Protein AF-W4FII8-F1 (afdb_monomer)

Radius of gyration: 18.87 Å; Cα contacts (8 Å, |Δi|>4): 180; chains: 1; bounding box: 38×43×51 Å

Foldseek 3Di:
DDALVVCVVVVFAAPVFSHDQWAKDKDWDADPQDDDDPVVSVQQAAPVVRGGTWIKIWIAGSVRDTDDIDDIGHNPDDRVNSCVVCLVVQCVVSDHDPVCPPDDGPFDDDVPCVVRDGHHDDDDDDDPDDDDDDDDDDD

Organism: Aphanomyces astaci (NCBI:txid112090)

pLDDT: mean 75.34, std 21.01, range [26.53, 97.44]

Secondary structure (DSSP, 8-state):
---HHHHHHTT-SBTTBTT-S-EEEEEEEE-PPPSS-HHHHHTTEETTTTEEEEEEEEEE-TTS-EEEEPPPEETTS-HHHHHHHTHHHHHHHHPPPTTTTTS------STT-TTT----PPPPPPTT-----------

Nearest PDB structures (foldseek):
  3tkr-assembly1_G  TM=2.967E-01  e=6.006E-01  Homo sapiens
  3vwu-assembly1_C  TM=3.615E-01  e=9.327E-01  Mus musculus
  3tjk-assembly1_D  TM=3.010E-01  e=1.126E+00  Homo sapiens
  3qpm-assembly1_D  TM=2.898E-01  e=1.643E+00  Larimichthys crocea
  1qq2-assembly1_B  TM=2.622E-01  e=1.749E+00  Rattus norvegicus

Sequence (139 aa):
MPTMEALREHGTTFRNYPYAKYATDVKFQPSHRPSGRFGEQKHYFSGKHKLYGLKIEASVSAQGLLVDMGPHEPGSVADLTMFRKRLDVHVTNLKKTPTEATVNDNDKGYYGLTESVRAIHPKKRPLFGAIKYTMAFND

Structure (mmCIF, N/CA/C/O backbone):
data_AF-W4FII8-F1
#
_entry.id   AF-W4FII8-F1
#
loop_
_atom_site.group_PDB
_atom_site.id
_atom_site.type_symbol
_atom_site.label_atom_id
_atom_site.label_alt_id
_atom_site.label_comp_id
_atom_site.label_asym_id
_atom_site.label_entity_id
_atom_site.label_seq_id
_atom_site.pdbx_PDB_ins_code
_atom_site.Cartn_x
_atom_site.Cartn_y
_atom_site.Cartn_z
_atom_site.occupancy
_atom_site.B_iso_or_equiv
_atom_site.auth_seq_id
_atom_site.auth_comp_id
_atom_site.auth_asym_id
_atom_site.auth_atom_id
_atom_site.pdbx_PDB_model_num
ATOM 1 N N . MET A 1 1 ? -16.138 6.805 6.938 1.00 69.75 1 MET A N 1
ATOM 2 C CA . MET A 1 1 ? -15.760 5.685 7.829 1.00 69.75 1 MET A CA 1
ATOM 3 C C . MET A 1 1 ? -16.714 5.672 9.016 1.00 69.75 1 MET A C 1
ATOM 5 O O . MET A 1 1 ? -16.893 6.744 9.584 1.00 69.75 1 MET A O 1
ATOM 9 N N . PRO A 1 2 ? -17.322 4.533 9.389 1.00 72.62 2 PRO A N 1
ATOM 10 C CA . PRO A 1 2 ? -18.016 4.400 10.673 1.00 72.62 2 PRO A CA 1
ATOM 11 C C . PRO A 1 2 ? -17.032 4.500 11.858 1.00 72.62 2 PRO A C 1
ATOM 13 O O . PRO A 1 2 ? -15.826 4.291 11.692 1.00 72.62 2 PRO A O 1
ATOM 16 N N . THR A 1 3 ? -17.541 4.830 13.047 1.00 78.44 3 THR A N 1
ATOM 17 C CA . THR A 1 3 ? -16.787 4.796 14.317 1.00 78.44 3 THR A CA 1
ATOM 18 C C . THR A 1 3 ? -16.598 3.354 14.800 1.00 78.44 3 THR A C 1
ATOM 20 O O . THR A 1 3 ? -17.301 2.448 14.344 1.00 78.44 3 THR A O 1
ATOM 23 N N . MET A 1 4 ? -15.670 3.106 15.736 1.00 79.00 4 MET A N 1
ATOM 24 C CA . MET A 1 4 ? -15.550 1.765 16.328 1.00 79.00 4 MET A CA 1
ATOM 25 C C . MET A 1 4 ? -16.770 1.402 17.173 1.00 79.00 4 MET A C 1
ATOM 27 O O . MET A 1 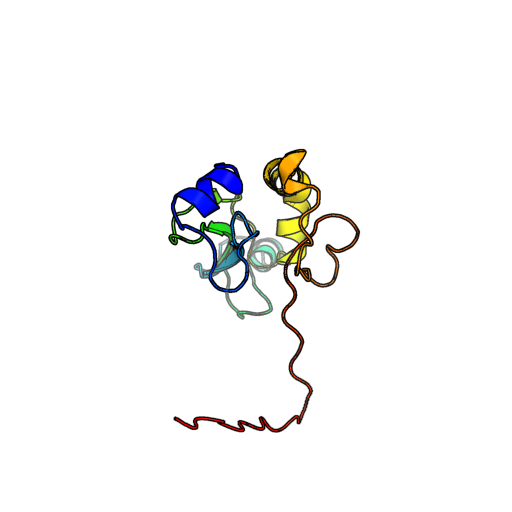4 ? -17.116 0.229 17.265 1.00 79.00 4 MET A O 1
ATOM 31 N N . GLU A 1 5 ? -17.421 2.399 17.768 1.00 80.94 5 GLU A N 1
ATOM 32 C CA . GLU A 1 5 ? -18.686 2.255 18.490 1.00 80.94 5 GLU A CA 1
ATOM 33 C C . GLU A 1 5 ? -19.774 1.662 17.584 1.00 80.94 5 GLU A C 1
ATOM 35 O O . GLU A 1 5 ? -20.216 0.543 17.836 1.00 80.94 5 GLU A O 1
ATOM 40 N N . ALA A 1 6 ? -20.066 2.300 16.444 1.00 82.56 6 ALA A N 1
ATOM 41 C CA . ALA A 1 6 ? -21.037 1.792 15.473 1.00 82.56 6 ALA A CA 1
ATOM 42 C C . ALA A 1 6 ? -20.656 0.402 14.921 1.00 82.56 6 ALA A C 1
ATOM 44 O O . ALA A 1 6 ? -21.507 -0.477 14.776 1.00 82.56 6 ALA A O 1
ATOM 45 N N . LEU A 1 7 ? -19.367 0.154 14.644 1.00 83.44 7 LEU A N 1
ATOM 46 C CA . LEU A 1 7 ? -18.906 -1.170 14.200 1.00 83.44 7 LEU A CA 1
ATOM 47 C C . LEU A 1 7 ? -19.156 -2.261 15.257 1.00 83.44 7 LEU A C 1
ATOM 49 O O . LEU A 1 7 ? -19.491 -3.387 14.883 1.00 83.44 7 LEU A O 1
ATOM 53 N N . ARG A 1 8 ? -19.022 -1.939 16.553 1.00 81.44 8 ARG A N 1
ATOM 54 C CA . ARG A 1 8 ? -19.303 -2.855 17.672 1.00 81.44 8 ARG A CA 1
ATOM 55 C C . ARG A 1 8 ? -20.798 -3.076 17.877 1.00 81.44 8 ARG A C 1
ATOM 57 O O . ARG A 1 8 ? -21.195 -4.228 18.017 1.00 81.44 8 ARG A O 1
ATOM 64 N N . GLU A 1 9 ? -21.609 -2.020 17.854 1.00 84.75 9 GLU A N 1
ATOM 65 C CA . GLU A 1 9 ? -23.073 -2.100 17.990 1.00 84.75 9 GLU A CA 1
ATOM 66 C C . GLU A 1 9 ? -23.704 -2.962 16.893 1.00 84.75 9 GLU A C 1
ATOM 68 O O . GLU A 1 9 ? -24.542 -3.817 17.171 1.00 84.75 9 GLU A O 1
ATOM 73 N N . HIS A 1 10 ? -23.238 -2.818 15.650 1.00 82.94 10 HIS A N 1
ATOM 74 C CA . HIS A 1 10 ? -23.681 -3.652 14.533 1.00 82.94 10 HIS A CA 1
ATOM 75 C C . HIS A 1 10 ? -23.025 -5.048 14.490 1.00 82.94 10 HIS A C 1
ATOM 77 O O . HIS A 1 10 ? -23.295 -5.816 13.570 1.00 82.94 10 HIS A O 1
ATOM 83 N N . GLY A 1 11 ? -22.141 -5.396 15.435 1.00 81.94 11 GLY A N 1
ATOM 84 C CA . GLY A 1 11 ? -21.436 -6.688 15.460 1.00 81.94 11 GLY A CA 1
ATOM 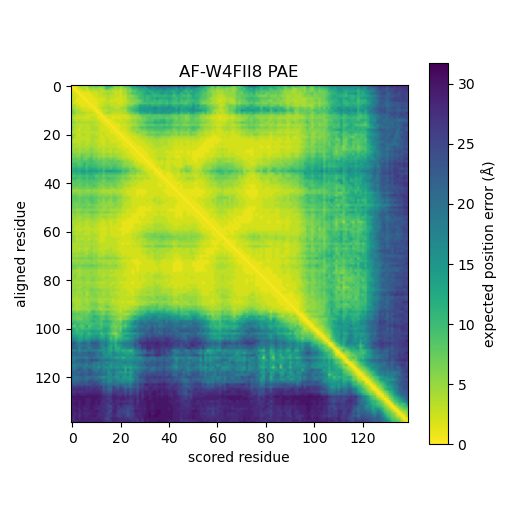85 C C . GLY A 1 11 ? -20.423 -6.886 14.321 1.00 81.94 11 GLY A C 1
ATOM 86 O O . GLY A 1 11 ? -19.905 -7.983 14.119 1.00 81.94 11 GLY A O 1
ATOM 87 N N . THR A 1 12 ? -20.105 -5.829 13.575 1.00 85.44 12 THR A N 1
ATOM 88 C CA . THR A 1 12 ? -19.303 -5.868 12.344 1.00 85.44 12 THR A CA 1
ATOM 89 C C . THR A 1 12 ? -17.821 -5.580 12.588 1.00 85.44 12 THR A C 1
ATOM 91 O O . THR A 1 12 ? -17.221 -4.689 11.990 1.00 85.44 12 THR A O 1
ATOM 94 N N . THR A 1 13 ? -17.206 -6.354 13.481 1.00 87.38 13 THR A N 1
ATOM 95 C CA . THR A 1 13 ? -15.782 -6.219 13.833 1.00 87.38 13 THR A CA 1
ATOM 96 C C . THR A 1 13 ? -14.976 -7.448 13.413 1.00 87.38 13 THR A C 1
ATOM 98 O O . THR A 1 13 ? -15.519 -8.540 13.233 1.00 87.38 13 THR A O 1
ATOM 101 N N . PHE A 1 14 ? -13.657 -7.307 13.245 1.00 83.19 14 PHE A N 1
ATOM 102 C CA . PHE A 1 14 ? -12.805 -8.466 12.977 1.00 83.19 14 PHE A CA 1
ATOM 103 C C . PHE A 1 14 ? -12.712 -9.347 14.229 1.00 83.19 14 PHE A C 1
ATOM 105 O O . PHE A 1 14 ? -12.232 -8.892 15.265 1.00 83.19 14 PHE A O 1
ATOM 112 N N . ARG A 1 15 ? -13.063 -10.636 14.112 1.00 83.06 15 ARG A N 1
ATOM 113 C CA . ARG A 1 15 ? -13.087 -11.620 15.220 1.00 83.06 15 ARG A CA 1
ATOM 114 C C . ARG A 1 15 ? -11.861 -11.586 16.147 1.00 83.06 15 ARG A C 1
ATOM 116 O O . ARG A 1 15 ? -12.006 -11.750 17.351 1.00 83.0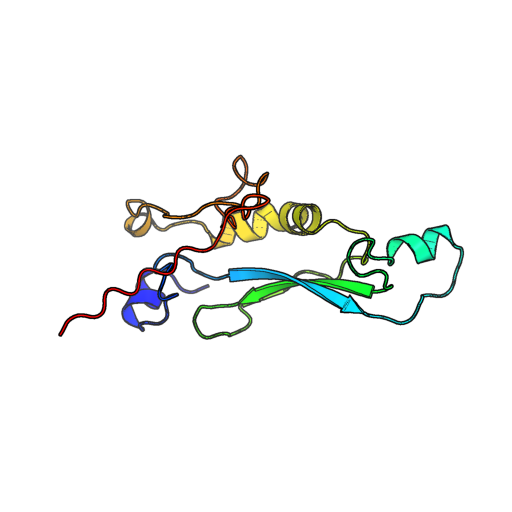6 15 ARG A O 1
ATOM 123 N N . ASN A 1 16 ? -10.667 -11.391 15.586 1.00 81.25 16 ASN A N 1
ATOM 124 C CA . ASN A 1 16 ? -9.398 -11.388 16.329 1.00 81.25 16 ASN A CA 1
ATOM 125 C C . ASN A 1 16 ? -8.851 -9.973 16.610 1.00 81.25 16 ASN A C 1
ATOM 127 O O . ASN A 1 16 ? -7.848 -9.839 17.307 1.00 81.25 16 ASN A O 1
ATOM 131 N N . TYR A 1 17 ? -9.470 -8.938 16.036 1.00 77.62 17 TYR A N 1
ATOM 132 C CA . TYR A 1 17 ? -9.034 -7.541 16.086 1.00 77.62 17 TYR A CA 1
ATOM 133 C C . TYR A 1 17 ? -10.264 -6.621 16.196 1.00 77.62 17 TYR A C 1
ATOM 135 O O . TYR A 1 17 ? -10.554 -5.864 15.268 1.00 77.62 17 TYR A O 1
ATOM 143 N N . PRO A 1 18 ? -11.012 -6.672 17.316 1.00 75.69 18 PRO A N 1
ATOM 144 C CA . PRO A 1 18 ? -12.304 -5.991 17.450 1.00 75.69 18 PRO A CA 1
ATOM 145 C C . PRO A 1 18 ? -12.226 -4.455 17.379 1.00 75.69 18 PRO A C 1
ATOM 147 O O . PRO A 1 18 ? -13.259 -3.797 17.313 1.00 75.69 18 PRO A O 1
ATO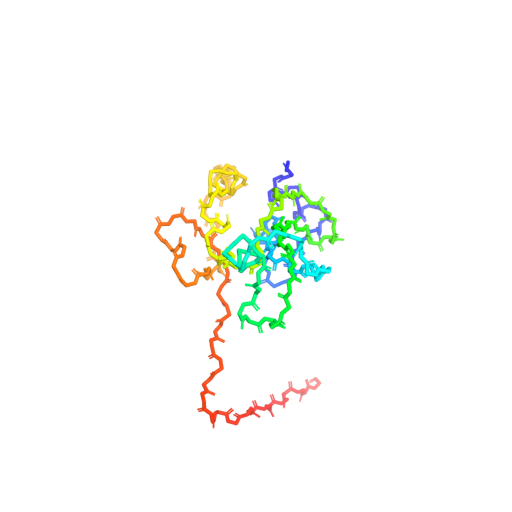M 150 N N . TYR A 1 19 ? -11.012 -3.893 17.377 1.00 76.44 19 TYR A N 1
ATOM 151 C CA . TYR A 1 19 ? -10.722 -2.458 17.304 1.00 76.44 19 TYR A CA 1
ATOM 152 C C . TYR A 1 19 ? -10.062 -2.011 15.988 1.00 76.44 19 TYR A C 1
ATOM 154 O O . TYR A 1 19 ? -9.732 -0.838 15.834 1.00 76.44 19 TYR A O 1
ATOM 162 N N . ALA A 1 20 ? -9.894 -2.916 15.017 1.00 77.56 20 ALA A N 1
ATOM 163 C CA . ALA A 1 20 ? -9.450 -2.555 13.675 1.00 77.56 20 ALA A CA 1
ATOM 164 C C . ALA A 1 20 ? -10.642 -2.071 12.827 1.00 77.56 20 ALA A C 1
ATOM 166 O O . ALA A 1 20 ? -11.600 -2.816 12.621 1.00 77.56 20 ALA A O 1
ATOM 167 N N . LYS A 1 21 ? -10.568 -0.842 12.293 1.00 79.75 21 LYS A N 1
ATOM 168 C CA . LYS A 1 21 ? -11.602 -0.276 11.399 1.00 79.75 21 LYS A CA 1
ATOM 169 C C . LYS A 1 21 ? -11.647 -0.977 10.032 1.00 79.75 21 LYS A C 1
ATOM 171 O O . LYS A 1 21 ? -12.718 -1.173 9.466 1.00 79.75 21 LYS A O 1
ATOM 176 N N . TYR A 1 22 ? -10.483 -1.336 9.495 1.00 85.38 22 TYR A N 1
ATOM 177 C CA . TYR A 1 22 ? -10.302 -2.001 8.202 1.00 85.38 22 TYR A CA 1
ATOM 178 C C . TYR A 1 22 ? -8.946 -2.722 8.168 1.00 85.38 22 TYR A C 1
ATOM 180 O O . TYR A 1 22 ? -8.064 -2.443 8.981 1.00 85.38 22 TYR A O 1
ATOM 188 N N . ALA A 1 23 ? -8.777 -3.635 7.216 1.00 86.62 23 ALA A N 1
ATOM 189 C CA . ALA A 1 23 ? -7.507 -4.270 6.888 1.00 86.62 23 ALA A CA 1
ATOM 190 C C . ALA A 1 23 ? -7.033 -3.770 5.519 1.00 86.62 23 ALA A C 1
ATOM 192 O O . ALA A 1 23 ? -7.797 -3.816 4.556 1.00 86.62 23 ALA A O 1
ATOM 193 N N . THR A 1 24 ? -5.785 -3.315 5.423 1.00 86.50 24 THR A N 1
ATOM 194 C CA . THR A 1 24 ? -5.184 -2.839 4.167 1.00 86.50 24 THR A CA 1
ATOM 195 C C . THR A 1 24 ? -4.096 -3.799 3.703 1.00 86.50 24 THR A C 1
ATOM 197 O O . THR A 1 24 ? -3.300 -4.273 4.514 1.00 86.50 24 THR A O 1
ATOM 200 N N . ASP A 1 25 ? -4.046 -4.075 2.402 1.00 90.00 25 ASP A N 1
ATOM 201 C CA . ASP A 1 25 ? -3.001 -4.883 1.767 1.00 90.00 25 ASP A CA 1
ATOM 202 C C . ASP A 1 25 ? -2.668 -4.340 0.369 1.00 90.00 25 ASP A C 1
ATOM 204 O O . ASP A 1 25 ? -3.489 -3.682 -0.274 1.00 90.00 25 ASP A O 1
ATOM 208 N N . VAL A 1 26 ? -1.469 -4.654 -0.122 1.00 89.94 26 VAL A N 1
ATOM 209 C CA . VAL A 1 26 ? -1.028 -4.323 -1.481 1.00 89.94 26 VAL A CA 1
ATOM 210 C C . VAL A 1 26 ? -1.160 -5.557 -2.369 1.00 89.94 26 VAL A C 1
ATOM 212 O O . VAL A 1 26 ? -0.464 -6.561 -2.196 1.00 89.94 26 VAL A O 1
ATOM 215 N N . LYS A 1 27 ? -2.042 -5.487 -3.369 1.00 93.25 27 LYS A N 1
ATOM 216 C CA . LYS A 1 27 ? -2.273 -6.566 -4.335 1.00 93.25 27 LYS A CA 1
ATOM 217 C C . LYS A 1 27 ? -1.517 -6.306 -5.630 1.00 93.25 27 LYS A C 1
ATOM 219 O O . LYS A 1 27 ? -1.699 -5.274 -6.266 1.00 93.25 27 LYS A O 1
ATOM 224 N N . PHE A 1 28 ? -0.694 -7.272 -6.034 1.00 95.12 28 PHE A N 1
ATOM 225 C CA . PHE A 1 28 ? -0.058 -7.297 -7.350 1.00 95.12 28 PHE A CA 1
ATOM 226 C C . PHE A 1 28 ? -1.022 -7.863 -8.399 1.00 95.12 28 PHE A C 1
ATOM 228 O O . PHE A 1 28 ? -1.605 -8.928 -8.197 1.00 95.12 28 PHE A O 1
ATOM 235 N N . GLN A 1 29 ? -1.148 -7.164 -9.522 1.00 96.31 29 GLN A N 1
ATOM 236 C CA . GLN A 1 29 ? -1.943 -7.543 -10.683 1.00 96.31 29 GLN A CA 1
ATOM 237 C C . GLN A 1 29 ? -0.991 -7.757 -11.871 1.00 96.31 29 GLN A C 1
ATOM 239 O O . GLN A 1 29 ? -0.407 -6.781 -12.354 1.00 96.31 29 GLN A O 1
ATOM 244 N N . PRO A 1 30 ? -0.787 -9.007 -12.332 1.00 96.88 30 PRO A N 1
ATOM 245 C CA . PRO A 1 30 ? 0.041 -9.287 -13.499 1.00 96.88 30 PRO A CA 1
ATOM 246 C C . PRO A 1 30 ? -0.471 -8.568 -14.749 1.00 96.88 30 PRO A C 1
ATOM 248 O O . PRO A 1 30 ? -1.677 -8.484 -14.977 1.00 96.88 30 PRO A O 1
ATOM 251 N N . SER A 1 31 ? 0.449 -8.105 -15.589 1.00 95.06 31 SER A N 1
ATOM 252 C CA . SER A 1 31 ? 0.152 -7.520 -16.895 1.00 95.06 31 SER A CA 1
ATOM 253 C C . SER A 1 31 ? 1.038 -8.132 -17.974 1.00 95.06 31 SER A C 1
ATOM 255 O O . SER A 1 31 ? 2.068 -8.754 -17.696 1.00 95.06 31 SER A O 1
ATOM 257 N N . HIS A 1 32 ? 0.690 -7.877 -19.234 1.00 94.50 32 HIS A N 1
ATOM 258 C CA . HIS A 1 32 ? 1.653 -8.014 -20.319 1.00 94.50 32 HIS A CA 1
ATOM 259 C C . HIS A 1 32 ? 2.884 -7.130 -20.065 1.00 94.50 32 HIS A C 1
ATOM 261 O O . HIS A 1 32 ? 2.815 -6.107 -19.373 1.00 94.50 32 HIS A O 1
ATOM 267 N N . ARG A 1 33 ? 4.019 -7.531 -20.643 1.00 93.81 33 ARG A N 1
ATOM 268 C CA . ARG A 1 33 ? 5.236 -6.717 -20.668 1.00 93.81 33 ARG A CA 1
ATOM 269 C C . ARG A 1 33 ? 4.940 -5.427 -21.451 1.00 93.81 33 ARG A C 1
ATOM 271 O O . ARG A 1 33 ? 4.540 -5.541 -22.610 1.00 93.81 33 ARG A O 1
ATOM 278 N N . PRO A 1 34 ? 5.117 -4.230 -20.866 1.00 91.56 34 PRO A N 1
ATOM 279 C CA . PRO A 1 34 ? 4.896 -2.984 -21.593 1.00 91.56 34 PRO A CA 1
ATOM 280 C C . PRO A 1 34 ? 5.899 -2.830 -22.746 1.00 91.56 34 PRO A C 1
ATOM 282 O O . PRO A 1 34 ? 6.988 -3.412 -22.730 1.00 91.56 34 PRO A O 1
ATOM 285 N N . SER A 1 35 ? 5.532 -2.030 -23.745 1.00 92.25 35 SER A N 1
ATOM 286 C CA . SER A 1 35 ? 6.442 -1.558 -24.792 1.00 92.25 35 SER A CA 1
ATOM 287 C C . SER A 1 35 ? 7.414 -0.492 -24.250 1.00 92.25 35 SER A C 1
ATOM 289 O O . SER A 1 35 ? 7.332 -0.092 -23.090 1.00 92.25 35 SER A O 1
ATOM 291 N N . GLY A 1 36 ? 8.376 -0.061 -25.073 1.00 93.19 36 GLY A N 1
ATOM 292 C CA . GLY A 1 36 ? 9.377 0.955 -24.711 1.00 93.19 36 GLY A CA 1
ATOM 293 C C . GLY A 1 36 ? 10.784 0.386 -24.515 1.00 93.19 36 GLY A C 1
ATOM 294 O O . GLY A 1 36 ? 11.096 -0.715 -24.971 1.00 93.19 36 GLY A O 1
ATOM 295 N N . ARG A 1 37 ? 11.654 1.133 -23.838 1.00 95.25 37 ARG A N 1
ATOM 296 C CA . ARG A 1 37 ? 13.041 0.761 -23.518 1.00 95.25 37 ARG A CA 1
ATOM 297 C C . ARG A 1 37 ? 13.104 -0.139 -22.285 1.00 95.25 37 ARG A C 1
ATOM 299 O O . ARG A 1 37 ? 12.255 -0.077 -21.402 1.00 95.25 37 ARG A O 1
ATOM 306 N N . PHE A 1 38 ? 14.169 -0.936 -22.162 1.00 91.69 38 PHE A N 1
ATOM 307 C CA . PHE A 1 38 ? 14.346 -1.861 -21.030 1.00 91.69 38 PHE A CA 1
ATOM 308 C C . PHE A 1 38 ? 14.208 -1.188 -19.649 1.00 91.69 38 PHE A C 1
ATOM 310 O O . PHE A 1 38 ? 13.614 -1.776 -18.749 1.00 91.69 38 PHE A O 1
ATOM 317 N N . GLY A 1 39 ? 14.704 0.046 -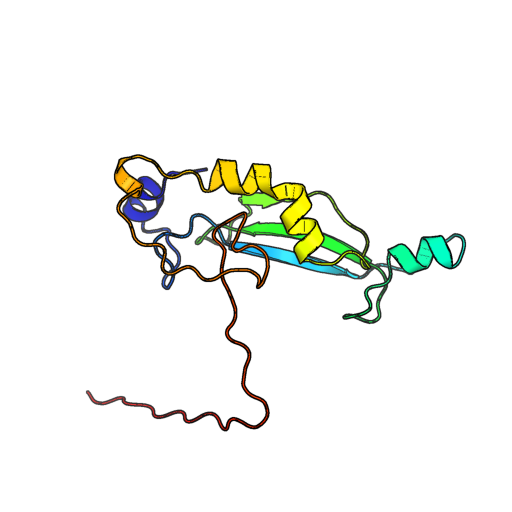19.483 1.00 91.75 39 GLY A N 1
ATOM 318 C CA . GLY A 1 39 ? 14.573 0.801 -18.229 1.00 91.75 39 GLY A CA 1
ATOM 319 C C . GLY A 1 39 ? 13.123 1.131 -17.857 1.00 91.75 39 GLY A C 1
ATOM 320 O O . GLY A 1 39 ? 12.726 0.916 -16.715 1.00 91.75 39 GLY A O 1
ATOM 321 N N . GLU A 1 40 ? 12.324 1.571 -18.831 1.00 93.06 40 GLU A N 1
ATOM 322 C CA . GLU A 1 40 ? 10.896 1.886 -18.665 1.00 93.06 40 GLU A CA 1
ATOM 323 C C . GLU A 1 40 ? 10.110 0.620 -18.306 1.00 93.06 40 GLU A C 1
ATOM 325 O O . GLU A 1 40 ? 9.338 0.596 -17.351 1.00 93.06 40 GLU A O 1
ATOM 330 N N . GLN A 1 41 ? 10.383 -0.482 -19.010 1.00 94.19 41 GLN A N 1
ATOM 331 C CA . GLN A 1 41 ? 9.734 -1.767 -18.756 1.00 94.19 41 GLN A CA 1
ATOM 332 C C . GLN A 1 41 ? 10.087 -2.337 -17.377 1.00 94.19 41 GLN A C 1
ATOM 334 O O . GLN A 1 41 ? 9.212 -2.837 -16.668 1.00 94.19 41 GLN A O 1
ATOM 339 N N . LYS A 1 42 ? 11.362 -2.247 -16.970 1.00 94.94 42 LYS A N 1
ATOM 340 C CA . LYS A 1 42 ? 11.861 -2.733 -15.673 1.00 94.94 42 LYS A CA 1
ATOM 341 C C . LYS A 1 42 ? 11.122 -2.097 -14.491 1.00 94.94 42 LYS A C 1
ATOM 343 O O . LYS A 1 42 ? 10.984 -2.751 -13.461 1.00 94.94 42 LYS A O 1
ATOM 348 N N . HIS A 1 43 ? 10.597 -0.881 -14.646 1.00 95.50 43 HIS A N 1
ATOM 349 C CA . HIS A 1 43 ? 9.784 -0.215 -13.626 1.00 95.50 43 HIS A CA 1
ATOM 350 C C . HIS A 1 43 ? 8.509 -1.002 -13.262 1.00 95.50 43 HIS A C 1
ATOM 352 O O . HIS A 1 43 ? 8.077 -1.013 -12.113 1.00 95.50 43 HIS A O 1
ATOM 358 N N . TYR A 1 44 ? 7.940 -1.742 -14.212 1.00 96.44 44 TYR A N 1
ATOM 359 C CA . TYR A 1 44 ? 6.753 -2.571 -13.990 1.00 96.44 44 TYR A CA 1
ATOM 360 C C . TYR A 1 44 ? 7.089 -4.006 -13.561 1.00 96.44 44 TYR A C 1
ATOM 362 O O . TYR A 1 44 ? 6.187 -4.783 -13.256 1.00 96.44 44 TYR A O 1
ATOM 370 N N . PHE A 1 45 ? 8.370 -4.389 -13.521 1.00 96.19 45 PHE A N 1
ATOM 371 C CA . PHE A 1 45 ? 8.781 -5.751 -13.187 1.00 96.19 45 PHE A CA 1
ATOM 372 C C . PHE A 1 45 ? 8.837 -5.982 -11.673 1.00 96.19 45 PHE A C 1
ATOM 374 O O . PHE A 1 45 ? 9.639 -5.377 -10.957 1.00 96.19 45 PHE A O 1
ATOM 381 N N . SER A 1 46 ? 8.041 -6.930 -11.178 1.00 95.81 46 SER A N 1
ATOM 382 C CA . SER A 1 46 ? 8.064 -7.311 -9.770 1.00 95.81 46 SER A CA 1
ATOM 383 C C . SER A 1 46 ? 9.093 -8.405 -9.492 1.00 95.81 46 SER A C 1
ATOM 385 O O . SER A 1 46 ? 8.890 -9.579 -9.809 1.00 95.81 46 SER A O 1
ATOM 387 N N . GLY A 1 47 ? 10.183 -8.050 -8.806 1.00 93.00 47 GLY A N 1
ATOM 388 C CA . GLY A 1 47 ? 11.254 -8.990 -8.447 1.00 93.00 47 GLY A CA 1
ATOM 389 C C . GLY A 1 47 ? 10.810 -10.181 -7.579 1.00 93.00 47 GLY A C 1
ATOM 390 O O . GLY A 1 47 ? 11.457 -11.230 -7.633 1.00 93.00 47 GLY A O 1
ATOM 391 N N . LYS A 1 48 ? 9.704 -10.033 -6.830 1.00 90.44 48 LYS A N 1
ATOM 392 C CA . LYS A 1 48 ? 9.056 -11.073 -6.005 1.00 90.44 48 LYS A CA 1
ATOM 393 C C . LYS A 1 48 ? 8.253 -12.067 -6.849 1.00 90.44 48 LYS A C 1
ATOM 395 O O . LYS A 1 48 ? 8.374 -13.266 -6.639 1.00 90.44 48 LYS A O 1
ATOM 400 N N . HIS A 1 49 ? 7.459 -11.568 -7.797 1.00 93.00 49 HIS A N 1
ATOM 401 C CA . HIS A 1 49 ? 6.543 -12.384 -8.605 1.00 93.00 49 HIS A CA 1
ATOM 402 C C . HIS A 1 49 ? 7.139 -12.847 -9.944 1.00 93.00 49 HIS A C 1
ATOM 404 O O . HIS A 1 49 ? 6.549 -13.696 -10.597 1.00 93.00 49 HIS A O 1
ATOM 410 N N . LYS A 1 50 ? 8.298 -12.303 -10.351 1.00 95.19 50 LYS A N 1
ATOM 411 C CA . LYS A 1 50 ? 8.962 -12.538 -11.652 1.00 95.19 50 LYS A CA 1
ATOM 412 C C . LYS A 1 50 ? 8.096 -12.192 -12.875 1.00 95.19 50 LYS A C 1
ATOM 414 O O . LYS A 1 50 ? 8.329 -12.698 -13.967 1.00 95.19 50 LYS A O 1
ATOM 419 N N . LEU A 1 51 ? 7.135 -11.291 -12.692 1.00 96.94 51 LEU A N 1
ATOM 420 C CA . LEU A 1 51 ? 6.171 -10.858 -13.702 1.00 96.94 51 LEU A CA 1
ATOM 421 C C . LEU A 1 51 ? 6.158 -9.331 -13.805 1.00 96.94 51 LEU A C 1
ATOM 423 O O . LEU A 1 51 ? 6.455 -8.632 -12.832 1.00 96.94 51 LEU A O 1
ATOM 427 N N . TYR A 1 52 ? 5.779 -8.824 -14.977 1.00 97.44 52 TYR A N 1
ATOM 428 C CA . TYR A 1 52 ? 5.367 -7.430 -15.134 1.00 97.44 52 TYR A CA 1
ATOM 429 C C . TYR A 1 52 ? 3.956 -7.254 -14.574 1.00 97.44 52 TYR A C 1
ATOM 431 O O . TYR A 1 52 ? 3.160 -8.196 -14.586 1.00 97.44 52 TYR A O 1
ATOM 439 N N . GLY A 1 53 ? 3.657 -6.074 -14.046 1.00 96.81 53 GLY A N 1
ATOM 440 C CA . GLY A 1 53 ? 2.335 -5.779 -13.519 1.00 96.81 53 GLY A CA 1
ATOM 441 C C . GLY A 1 53 ? 2.250 -4.449 -12.796 1.00 96.81 53 GLY A C 1
ATOM 442 O O . GLY A 1 53 ? 3.219 -3.690 -12.697 1.00 96.81 53 GLY A O 1
ATOM 443 N N . LEU A 1 54 ? 1.063 -4.211 -12.258 1.00 96.62 54 LEU A N 1
ATOM 444 C CA . LEU A 1 54 ? 0.747 -3.094 -11.382 1.00 96.62 54 LEU A CA 1
ATOM 445 C C . LEU A 1 54 ? 0.522 -3.598 -9.957 1.00 96.62 54 LEU A C 1
ATOM 447 O O . LEU A 1 54 ? 0.377 -4.795 -9.698 1.00 96.62 54 LEU A O 1
ATOM 451 N N . LYS A 1 55 ? 0.496 -2.664 -9.019 1.00 95.88 55 LYS A N 1
ATOM 452 C CA . LYS A 1 55 ? 0.093 -2.872 -7.638 1.00 95.88 55 LYS A CA 1
ATOM 453 C C . LYS A 1 55 ? -0.984 -1.870 -7.280 1.00 95.88 55 LYS A C 1
ATOM 455 O O . LYS A 1 55 ? -0.889 -0.711 -7.669 1.00 95.88 55 LYS A O 1
ATOM 460 N N . ILE A 1 56 ? -1.959 -2.306 -6.499 1.00 95.12 56 ILE A N 1
ATOM 461 C CA . ILE A 1 56 ? -2.939 -1.429 -5.860 1.00 95.12 56 ILE A CA 1
ATOM 462 C C . ILE A 1 56 ? -2.907 -1.673 -4.359 1.00 95.12 56 ILE A C 1
ATOM 464 O O . ILE A 1 56 ? -2.804 -2.816 -3.912 1.00 95.12 56 ILE A O 1
ATOM 468 N N . GLU A 1 57 ? -2.982 -0.603 -3.583 1.00 94.56 57 GLU A N 1
ATOM 469 C CA . GLU A 1 57 ? -3.299 -0.693 -2.163 1.00 94.56 57 GLU A CA 1
ATOM 470 C C . GLU A 1 57 ? -4.822 -0.693 -2.016 1.00 94.56 57 GLU A C 1
ATOM 472 O O . GLU A 1 57 ? -5.497 0.150 -2.607 1.00 94.56 57 GLU A O 1
ATOM 477 N N . ALA A 1 58 ? -5.370 -1.644 -1.265 1.00 92.00 58 ALA A N 1
ATOM 478 C CA . ALA A 1 58 ? -6.806 -1.749 -1.036 1.00 92.00 58 ALA A CA 1
ATOM 479 C C . ALA A 1 58 ? -7.094 -1.994 0.446 1.00 92.00 58 ALA A C 1
ATOM 481 O O . ALA A 1 58 ? -6.481 -2.861 1.073 1.00 92.00 58 ALA A O 1
ATOM 482 N N . SER A 1 59 ? -8.053 -1.243 0.981 1.00 90.50 59 SER A N 1
ATOM 483 C CA . SER A 1 59 ? -8.542 -1.350 2.354 1.00 90.50 59 SER A CA 1
ATOM 484 C C . SER A 1 59 ? -9.935 -1.974 2.358 1.00 90.50 59 SER A C 1
ATOM 486 O O . SER A 1 59 ? -10.831 -1.488 1.666 1.00 90.50 59 SER A O 1
ATOM 488 N N . VAL A 1 60 ? -10.135 -3.029 3.148 1.00 89.31 60 VAL A N 1
ATOM 489 C CA . VAL A 1 60 ? -11.411 -3.752 3.268 1.00 89.31 60 VAL A CA 1
ATOM 490 C C . VAL A 1 60 ? -11.919 -3.785 4.707 1.00 89.31 60 VAL A C 1
ATOM 492 O O . VAL A 1 60 ? -11.137 -3.867 5.656 1.00 89.31 60 VAL A O 1
ATOM 495 N N . SER A 1 61 ? -13.235 -3.718 4.881 1.00 87.31 61 SER A N 1
ATOM 496 C CA . SER A 1 61 ? -13.884 -3.768 6.192 1.00 87.31 61 SER A CA 1
ATOM 497 C C . SER A 1 61 ? -13.992 -5.204 6.726 1.00 87.31 61 SER A C 1
ATOM 499 O O . SER A 1 61 ? -13.737 -6.171 6.005 1.00 87.31 61 SER A O 1
ATOM 501 N N . ALA A 1 62 ? -14.421 -5.370 7.981 1.00 86.06 62 ALA A N 1
ATOM 502 C CA . ALA A 1 62 ? -14.657 -6.693 8.573 1.00 86.06 62 ALA A CA 1
ATOM 503 C C . ALA A 1 62 ? -15.734 -7.512 7.828 1.00 86.06 62 ALA A C 1
ATOM 505 O O . ALA A 1 62 ? -15.686 -8.739 7.825 1.00 86.06 62 ALA A O 1
ATOM 506 N N . GLN A 1 63 ? -16.672 -6.830 7.164 1.00 87.12 63 GLN A N 1
ATOM 507 C CA . GLN A 1 63 ? -17.713 -7.404 6.304 1.00 87.12 63 GLN A CA 1
ATOM 508 C C . GLN A 1 63 ? -17.202 -7.774 4.893 1.00 87.12 63 GLN A C 1
ATOM 510 O O . GLN A 1 63 ? -17.973 -8.276 4.082 1.00 87.12 63 GLN A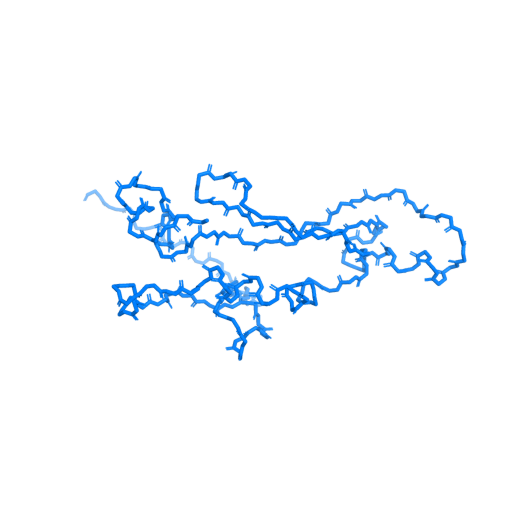 O 1
ATOM 515 N N . GLY A 1 64 ? -15.933 -7.495 4.567 1.00 87.19 64 GLY A N 1
ATOM 516 C CA . GLY A 1 64 ? -15.351 -7.746 3.243 1.00 87.19 64 GLY A CA 1
ATOM 517 C C . GLY A 1 64 ? -15.677 -6.691 2.177 1.00 87.19 64 GLY A C 1
ATOM 518 O O . GLY A 1 64 ? -15.397 -6.917 1.002 1.00 87.19 64 GLY A O 1
ATOM 519 N N . LEU A 1 65 ? -16.247 -5.543 2.557 1.00 88.31 65 LEU A N 1
ATOM 520 C CA . LEU A 1 65 ? -16.536 -4.447 1.628 1.00 88.31 65 LEU A CA 1
ATOM 521 C C . LEU A 1 65 ? -15.270 -3.632 1.347 1.00 88.31 65 LEU A C 1
ATOM 523 O O . LEU A 1 65 ? -14.451 -3.435 2.245 1.00 88.31 65 LEU A O 1
ATOM 527 N N . LEU A 1 66 ? -15.122 -3.125 0.120 1.00 90.56 66 LEU A N 1
ATOM 528 C CA . LEU A 1 66 ? -14.068 -2.165 -0.216 1.00 90.56 66 LEU A CA 1
ATOM 529 C C . LEU A 1 66 ? -14.359 -0.828 0.477 1.00 90.56 66 LEU A C 1
ATOM 531 O O . LEU A 1 66 ? -15.448 -0.276 0.340 1.00 90.56 66 LEU A O 1
ATOM 535 N N . VAL A 1 67 ? -13.374 -0.317 1.208 1.00 87.38 67 VAL A N 1
ATOM 536 C CA . VAL A 1 67 ? -13.483 0.912 2.005 1.00 87.38 67 VAL A CA 1
ATOM 537 C C . VAL A 1 67 ? -12.681 2.052 1.388 1.00 87.38 67 VAL A C 1
ATOM 539 O O . VAL A 1 67 ? -13.095 3.206 1.442 1.00 87.38 67 VAL A O 1
ATOM 542 N N . ASP A 1 68 ? -11.523 1.725 0.818 1.00 90.19 68 ASP A N 1
ATOM 543 C CA . ASP A 1 68 ? -10.601 2.672 0.202 1.00 90.19 68 ASP A CA 1
ATOM 544 C C . ASP A 1 68 ? -9.682 1.931 -0.789 1.00 90.19 68 ASP A C 1
ATOM 546 O O . ASP A 1 68 ? -9.363 0.756 -0.589 1.00 90.19 68 ASP A O 1
ATOM 550 N N . MET A 1 69 ? -9.268 2.614 -1.858 1.00 92.56 69 MET A N 1
ATOM 551 C CA . MET A 1 69 ? -8.343 2.100 -2.868 1.00 92.56 69 MET A CA 1
ATOM 552 C C . MET A 1 69 ? -7.347 3.198 -3.254 1.00 92.56 69 MET A C 1
ATOM 554 O O . MET A 1 69 ? -7.738 4.318 -3.581 1.00 92.56 69 MET A O 1
ATOM 558 N N . GLY A 1 70 ? -6.058 2.871 -3.231 1.00 91.75 70 GLY A N 1
ATOM 559 C CA . GLY A 1 70 ? -5.001 3.750 -3.720 1.00 91.75 70 GLY A CA 1
ATOM 560 C C . GLY A 1 70 ? -4.893 3.770 -5.251 1.00 91.75 70 GLY A C 1
ATOM 561 O O . GLY A 1 70 ? -5.445 2.901 -5.930 1.00 91.75 70 GLY A O 1
ATOM 562 N N . PRO A 1 71 ? -4.142 4.735 -5.815 1.00 94.69 71 PRO A N 1
ATOM 563 C CA . PRO A 1 71 ? -3.770 4.703 -7.225 1.00 94.69 71 PRO A CA 1
ATOM 564 C C . PRO A 1 71 ? -2.947 3.447 -7.549 1.00 94.69 71 PRO A C 1
ATOM 566 O O . PRO A 1 71 ? -2.352 2.817 -6.670 1.00 94.69 71 PRO A O 1
ATOM 569 N N . HIS A 1 72 ? -2.889 3.099 -8.834 1.00 93.44 72 HIS A N 1
ATOM 570 C CA . HIS A 1 72 ? -2.018 2.026 -9.296 1.00 93.44 72 HIS A CA 1
ATOM 571 C C . HIS A 1 72 ? -0.549 2.465 -9.268 1.00 93.44 72 HIS A C 1
ATOM 573 O O . HIS A 1 72 ? -0.200 3.574 -9.662 1.00 93.44 72 HIS A O 1
ATOM 579 N N . GLU A 1 73 ? 0.323 1.561 -8.840 1.00 96.19 73 GLU A N 1
ATOM 580 C CA . GLU A 1 73 ? 1.769 1.759 -8.758 1.00 96.19 73 GLU A CA 1
ATOM 581 C C . GLU A 1 73 ? 2.497 0.674 -9.573 1.00 96.19 73 GLU A C 1
ATOM 583 O O . GLU A 1 73 ? 2.009 -0.457 -9.670 1.00 96.19 73 GLU A O 1
ATOM 588 N N . PRO A 1 74 ? 3.666 0.957 -10.170 1.00 96.56 74 PRO A N 1
ATOM 589 C CA . PRO A 1 74 ? 4.420 -0.038 -10.931 1.00 96.56 74 PRO A CA 1
ATOM 590 C C . PRO A 1 74 ? 4.866 -1.247 -10.091 1.00 96.56 74 PRO A C 1
ATOM 592 O O . PRO A 1 74 ? 5.237 -1.123 -8.922 1.00 96.56 74 PRO A O 1
ATOM 595 N N . GLY A 1 75 ? 4.901 -2.438 -10.697 1.00 95.62 75 GLY A N 1
ATOM 596 C CA . GLY A 1 75 ? 5.224 -3.701 -10.021 1.00 95.62 75 GLY A CA 1
ATOM 597 C C . GLY A 1 75 ? 6.581 -3.761 -9.299 1.00 95.62 75 GLY A C 1
ATOM 598 O O . GLY A 1 75 ? 6.745 -4.611 -8.412 1.00 95.62 75 GLY A O 1
ATOM 599 N N . SER A 1 76 ? 7.531 -2.871 -9.630 1.00 95.31 76 SER A N 1
ATOM 600 C CA . SER A 1 76 ? 8.818 -2.745 -8.930 1.00 95.31 76 SER A CA 1
ATOM 601 C C . SER A 1 76 ? 8.737 -1.995 -7.595 1.00 95.31 76 SER A C 1
ATOM 603 O O . SER A 1 76 ? 9.674 -2.092 -6.804 1.00 95.31 76 SER A O 1
ATOM 605 N N . VAL A 1 77 ? 7.675 -1.222 -7.339 1.00 94.88 77 VAL A N 1
ATOM 606 C CA . VAL A 1 77 ? 7.527 -0.416 -6.115 1.00 94.88 77 VAL A CA 1
ATOM 607 C C . VAL A 1 77 ? 7.351 -1.341 -4.909 1.00 94.88 77 VAL A C 1
ATOM 609 O O . VAL A 1 77 ? 6.635 -2.341 -4.976 1.00 94.88 77 VAL A O 1
ATOM 612 N N . ALA A 1 78 ? 8.030 -1.051 -3.798 1.00 91.19 78 ALA A N 1
ATOM 613 C CA . ALA A 1 78 ? 7.912 -1.842 -2.576 1.00 91.19 78 ALA A CA 1
ATOM 614 C C . ALA A 1 78 ? 6.593 -1.539 -1.847 1.00 91.19 78 ALA A C 1
ATOM 616 O O . ALA A 1 78 ? 6.191 -0.383 -1.752 1.00 91.19 78 ALA A O 1
ATOM 617 N N . ASP A 1 79 ? 5.960 -2.567 -1.276 1.00 88.44 79 ASP A N 1
ATOM 618 C CA . ASP A 1 79 ? 4.646 -2.452 -0.623 1.00 88.44 79 ASP A CA 1
ATOM 619 C C . ASP A 1 79 ? 4.678 -1.381 0.492 1.00 88.44 79 ASP A C 1
ATOM 621 O O . ASP A 1 79 ? 3.831 -0.496 0.540 1.00 88.44 79 ASP A O 1
ATOM 625 N N . LEU A 1 80 ? 5.743 -1.365 1.308 1.00 86.00 80 LEU A N 1
ATOM 626 C CA . LEU A 1 80 ? 5.986 -0.348 2.345 1.00 86.00 80 LEU A CA 1
ATOM 627 C C . LEU A 1 80 ? 6.088 1.088 1.790 1.00 86.00 80 LEU A C 1
ATOM 629 O O . LEU A 1 80 ? 5.723 2.039 2.477 1.00 86.00 80 LEU A O 1
ATOM 633 N N . THR A 1 81 ? 6.589 1.268 0.565 1.00 89.62 81 THR A N 1
ATOM 634 C CA . THR A 1 81 ? 6.652 2.584 -0.088 1.00 89.62 81 THR A CA 1
ATOM 635 C C . THR A 1 81 ? 5.259 3.063 -0.490 1.00 89.62 81 THR A C 1
ATOM 637 O O . THR A 1 81 ? 4.985 4.250 -0.349 1.00 89.62 81 THR A O 1
ATOM 640 N N . MET A 1 82 ? 4.372 2.162 -0.929 1.00 91.38 82 MET A N 1
ATOM 641 C CA . MET A 1 82 ? 2.973 2.498 -1.234 1.00 91.38 82 MET A CA 1
ATOM 642 C C . MET A 1 82 ? 2.233 2.948 0.031 1.00 91.38 82 MET A C 1
ATOM 644 O O . MET A 1 82 ? 1.739 4.072 0.066 1.00 91.38 82 MET A O 1
ATOM 648 N N . PHE A 1 83 ? 2.322 2.164 1.110 1.00 86.62 83 PHE A N 1
ATOM 649 C CA . PHE A 1 83 ? 1.761 2.525 2.419 1.00 86.62 83 PHE A CA 1
ATOM 650 C C . PHE A 1 83 ? 2.255 3.886 2.932 1.00 86.62 83 PHE A C 1
ATOM 652 O O . PHE A 1 83 ? 1.482 4.691 3.448 1.00 86.62 83 PHE A O 1
ATOM 659 N N . ARG A 1 84 ? 3.554 4.180 2.776 1.00 87.12 84 ARG A N 1
ATOM 660 C CA . ARG A 1 84 ? 4.137 5.469 3.188 1.00 87.12 84 ARG A CA 1
ATOM 661 C C . ARG A 1 84 ? 3.679 6.649 2.324 1.00 87.12 84 ARG A C 1
ATOM 663 O O . ARG A 1 84 ? 3.604 7.754 2.849 1.00 87.12 84 ARG A O 1
ATOM 670 N N . LYS A 1 85 ? 3.347 6.442 1.042 1.00 90.50 85 LYS A N 1
ATOM 671 C CA . LYS A 1 85 ? 2.775 7.488 0.169 1.00 90.50 85 LYS A CA 1
ATOM 672 C C . LYS A 1 85 ? 1.366 7.921 0.598 1.00 90.50 85 LYS A C 1
ATOM 674 O O . LYS A 1 85 ? 0.969 9.023 0.246 1.00 90.50 85 LYS A O 1
ATOM 679 N N . ARG A 1 86 ? 0.626 7.068 1.320 1.00 88.00 86 ARG A N 1
ATOM 680 C CA . ARG A 1 86 ? -0.775 7.284 1.749 1.00 88.00 86 ARG A CA 1
ATOM 681 C C . ARG A 1 86 ? -0.925 7.367 3.274 1.00 88.00 86 ARG A C 1
ATOM 683 O O . ARG A 1 86 ? -1.991 7.116 3.839 1.00 88.00 86 ARG A O 1
ATOM 690 N N . LEU A 1 87 ? 0.175 7.680 3.960 1.00 85.19 87 LEU A N 1
ATOM 691 C CA . LEU A 1 87 ? 0.261 7.677 5.417 1.00 85.19 87 LEU A CA 1
ATOM 692 C C . LEU A 1 87 ? -0.735 8.658 6.061 1.00 85.19 87 LEU A C 1
ATOM 694 O O . LEU A 1 87 ? -1.349 8.339 7.073 1.00 85.19 87 LEU A O 1
ATOM 698 N N . ASP A 1 88 ? -0.918 9.825 5.453 1.00 83.44 88 ASP A N 1
ATOM 699 C CA . ASP A 1 88 ? -1.867 10.875 5.828 1.00 83.44 88 ASP A CA 1
ATOM 700 C C . ASP A 1 88 ? -3.328 10.394 5.802 1.00 83.44 88 ASP A C 1
ATOM 702 O O . ASP A 1 88 ? -4.081 10.625 6.755 1.00 83.44 88 ASP A O 1
ATOM 706 N N . VAL A 1 89 ? -3.711 9.648 4.760 1.00 84.12 89 VAL A N 1
ATOM 707 C CA . VAL A 1 89 ? -5.028 9.007 4.630 1.00 84.12 89 VAL A CA 1
ATOM 708 C C . VAL A 1 89 ? -5.234 8.002 5.764 1.00 84.12 89 VAL A C 1
ATOM 710 O O . VAL A 1 89 ? -6.278 8.004 6.423 1.00 84.12 89 VAL A O 1
ATOM 713 N N . HIS A 1 90 ? -4.228 7.171 6.051 1.00 82.56 90 HIS A N 1
ATOM 714 C CA . HIS A 1 90 ? -4.299 6.208 7.149 1.00 82.56 90 HIS A CA 1
ATOM 715 C C . HIS A 1 90 ? -4.354 6.879 8.528 1.00 82.56 90 HIS A C 1
ATOM 717 O O . HIS A 1 90 ? -5.209 6.509 9.328 1.00 82.56 90 HIS A O 1
ATOM 723 N N . VAL A 1 91 ? -3.526 7.892 8.810 1.00 78.25 91 VAL A N 1
ATOM 724 C CA . VAL A 1 91 ? -3.565 8.660 10.072 1.00 78.25 91 VAL A CA 1
ATOM 725 C C . VAL A 1 91 ? -4.936 9.308 10.278 1.00 78.25 91 VAL A C 1
ATOM 727 O O . VAL A 1 91 ? -5.499 9.227 11.371 1.00 78.25 91 VAL A O 1
ATOM 730 N N . THR A 1 92 ? -5.503 9.905 9.227 1.00 79.19 92 THR A N 1
ATOM 731 C CA . THR A 1 92 ? -6.820 10.558 9.280 1.00 79.19 92 THR A CA 1
ATOM 732 C C . THR A 1 92 ? -7.925 9.556 9.614 1.00 79.19 92 THR A C 1
ATOM 734 O O . THR A 1 92 ? -8.733 9.795 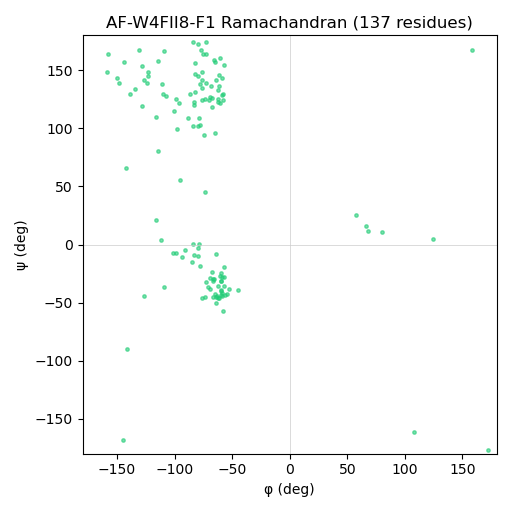10.511 1.00 79.19 92 THR A O 1
ATOM 737 N N . ASN A 1 93 ? -7.928 8.396 8.955 1.00 74.88 93 ASN A N 1
ATOM 738 C CA . ASN A 1 93 ? -8.930 7.354 9.172 1.00 74.88 93 ASN A CA 1
ATOM 739 C C . ASN A 1 93 ? -8.764 6.610 10.514 1.00 74.88 93 ASN A C 1
ATOM 741 O O . ASN A 1 93 ? -9.757 6.210 11.134 1.00 74.88 93 ASN A O 1
ATOM 745 N N . LEU A 1 94 ? -7.529 6.449 10.996 1.00 72.62 94 LEU A N 1
ATOM 746 C CA . LEU A 1 94 ? -7.200 5.794 12.269 1.00 72.62 94 LEU A CA 1
ATOM 747 C C . LEU A 1 94 ? -7.299 6.725 13.488 1.00 72.62 94 LEU A C 1
ATOM 749 O O . LEU A 1 94 ? -7.093 6.272 14.615 1.00 72.62 94 LEU A O 1
ATOM 753 N N . LYS A 1 95 ? -7.662 8.003 13.308 1.00 71.81 95 LYS A N 1
ATOM 754 C CA . LYS A 1 95 ? -7.926 8.911 14.429 1.00 71.81 95 LYS A CA 1
ATOM 755 C C . LYS A 1 95 ? -9.040 8.335 15.318 1.00 71.81 95 LYS A C 1
ATOM 757 O O . LYS A 1 95 ? -10.128 8.000 14.838 1.00 71.81 95 LYS A O 1
ATOM 762 N N . LYS A 1 96 ? -8.730 8.182 16.608 1.00 67.38 96 LYS A N 1
ATOM 763 C CA . LYS A 1 96 ? -9.646 7.700 17.651 1.00 67.38 96 LYS A CA 1
ATOM 764 C C . LYS A 1 96 ? -10.524 8.840 18.163 1.00 67.38 96 LYS A C 1
ATOM 766 O O . LYS A 1 96 ? -10.061 9.979 18.251 1.00 67.38 96 LYS A O 1
ATOM 771 N N . THR A 1 97 ? -11.764 8.535 18.532 1.00 68.44 97 THR A N 1
ATOM 772 C CA . THR A 1 97 ? -12.583 9.441 19.358 1.00 68.44 97 THR A CA 1
ATOM 773 C C . THR A 1 97 ? -12.069 9.455 20.812 1.00 68.44 97 THR A C 1
ATOM 775 O O . THR A 1 97 ? -11.319 8.554 21.201 1.00 68.44 97 THR A O 1
ATOM 778 N N . PRO A 1 98 ? -12.451 10.437 21.655 1.00 69.38 98 PRO A N 1
ATOM 779 C CA . PRO A 1 98 ? -12.074 10.441 23.073 1.00 69.38 98 PRO A CA 1
ATOM 780 C C . PRO A 1 98 ? -12.514 9.172 23.821 1.00 69.38 98 PRO A C 1
ATOM 782 O O . PRO A 1 98 ? -11.768 8.662 24.653 1.00 69.38 98 PRO A O 1
ATOM 785 N N . THR A 1 99 ? -13.680 8.617 23.473 1.00 66.69 99 THR A N 1
ATOM 786 C CA . THR A 1 99 ? -14.221 7.354 24.005 1.00 66.69 99 THR A CA 1
ATOM 787 C C . THR A 1 99 ? -13.402 6.127 23.593 1.00 66.69 99 THR A C 1
ATOM 789 O O . THR A 1 99 ? -13.306 5.164 24.347 1.00 66.69 99 THR A O 1
ATOM 792 N N . GLU A 1 100 ? -12.781 6.155 22.412 1.00 63.59 100 GLU A N 1
ATOM 793 C CA . GLU A 1 100 ? -11.925 5.080 21.889 1.00 63.59 100 GLU A CA 1
ATOM 794 C C . GLU A 1 100 ? -10.465 5.181 22.385 1.00 63.59 100 GLU A C 1
ATOM 796 O O . GLU A 1 100 ? -9.692 4.228 22.248 1.00 63.59 100 GLU A O 1
ATOM 801 N N . ALA A 1 101 ? -10.054 6.324 22.948 1.00 62.88 101 ALA A N 1
ATOM 802 C CA . ALA A 1 101 ? -8.657 6.631 23.268 1.00 62.88 101 ALA A CA 1
ATOM 803 C C . ALA A 1 101 ? -8.043 5.729 24.356 1.00 62.88 101 ALA A C 1
ATOM 805 O O . ALA A 1 101 ? -6.840 5.471 24.323 1.00 62.88 101 ALA A O 1
ATOM 806 N N . THR A 1 102 ? -8.858 5.224 25.286 1.00 61.78 102 THR A N 1
ATOM 807 C CA . THR A 1 102 ? -8.446 4.321 26.379 1.00 61.78 102 THR A CA 1
ATOM 808 C C . THR A 1 102 ? -8.295 2.861 25.944 1.00 61.78 102 THR A C 1
ATOM 810 O O . THR A 1 102 ? -7.770 2.040 26.697 1.00 61.78 102 THR A O 1
ATOM 813 N N . VAL A 1 103 ? -8.737 2.515 24.733 1.00 64.19 103 VAL A N 1
ATOM 814 C CA . VAL A 1 103 ? -8.667 1.151 24.210 1.00 64.19 103 VAL A CA 1
ATOM 815 C C . VAL A 1 103 ? -7.240 0.820 23.776 1.00 64.19 103 VAL A C 1
ATOM 817 O O . VAL A 1 103 ? -6.668 1.503 22.923 1.00 64.19 103 VAL A O 1
ATOM 820 N N . ASN A 1 104 ? -6.687 -0.262 24.327 1.00 56.62 104 ASN A N 1
ATOM 821 C CA . ASN A 1 104 ? -5.367 -0.766 23.962 1.00 56.62 104 ASN A CA 1
ATOM 822 C C . ASN A 1 104 ? -5.387 -1.436 22.577 1.00 56.62 104 ASN A C 1
ATOM 824 O O . ASN A 1 104 ? -6.149 -2.378 22.340 1.00 56.62 104 ASN A O 1
ATOM 828 N N . ASP A 1 105 ? -4.513 -0.980 21.682 1.00 58.12 105 ASP A N 1
ATOM 829 C CA . ASP A 1 105 ? -4.360 -1.562 20.355 1.00 58.12 105 ASP A CA 1
ATOM 830 C C . ASP A 1 105 ? -3.419 -2.767 20.442 1.00 58.12 105 ASP A C 1
ATOM 832 O O . ASP A 1 105 ? -2.198 -2.619 20.456 1.00 58.12 105 ASP A O 1
ATOM 836 N N . ASN A 1 106 ? -3.982 -3.981 20.435 1.00 48.88 106 ASN A N 1
ATOM 837 C CA . ASN A 1 106 ? -3.234 -5.238 20.240 1.00 48.88 106 ASN A CA 1
ATOM 838 C C . ASN A 1 106 ? -2.798 -5.423 18.765 1.00 48.88 106 ASN A C 1
ATOM 840 O O . ASN A 1 106 ? -2.914 -6.495 18.154 1.00 48.88 106 ASN A O 1
ATOM 844 N N . ASP A 1 107 ? -2.287 -4.320 18.232 1.00 48.44 107 ASP A N 1
ATOM 845 C CA . ASP A 1 107 ? -1.680 -4.089 16.939 1.00 48.44 107 ASP A CA 1
ATOM 846 C C . ASP A 1 107 ? -0.210 -4.471 16.968 1.00 48.44 107 ASP A C 1
ATOM 848 O O . ASP A 1 107 ? 0.365 -4.884 17.978 1.00 48.44 107 ASP A O 1
ATOM 852 N N . LYS A 1 108 ? 0.401 -4.412 15.794 1.00 46.38 108 LYS A N 1
ATOM 853 C CA . LYS A 1 108 ? 1.720 -4.954 15.531 1.00 46.38 108 LYS A CA 1
ATOM 854 C C . LYS A 1 108 ? 2.479 -3.973 14.579 1.00 46.38 108 LYS A C 1
ATOM 856 O O . LYS A 1 108 ? 3.165 -3.104 15.104 1.00 46.38 108 LYS A O 1
ATOM 861 N N . GLY A 1 109 ? 2.418 -4.079 13.240 1.00 45.25 109 GLY A N 1
ATOM 862 C CA . GLY A 1 109 ? 3.012 -3.139 12.248 1.00 45.25 109 GLY A CA 1
ATOM 863 C C . GLY A 1 109 ? 3.260 -3.747 10.839 1.00 45.25 109 GLY A C 1
ATOM 864 O O . GLY A 1 109 ? 3.298 -4.955 10.704 1.00 45.25 109 GLY A O 1
ATOM 865 N N . TYR A 1 110 ? 3.547 -2.994 9.770 1.00 45.22 110 TYR A N 1
ATOM 866 C CA . TYR A 1 110 ? 4.611 -3.481 8.855 1.00 45.22 110 TYR A CA 1
ATOM 867 C C . TYR A 1 110 ? 5.929 -3.142 9.565 1.00 45.22 110 TYR A C 1
ATOM 869 O O . TYR A 1 110 ? 6.025 -2.045 10.117 1.00 45.22 110 TYR A O 1
ATOM 877 N N . TYR A 1 111 ? 6.930 -4.033 9.568 1.00 40.91 111 TYR A N 1
ATOM 878 C CA . TYR A 1 111 ? 8.197 -3.786 10.280 1.00 40.91 111 TYR A CA 1
ATOM 879 C C . TYR A 1 111 ? 8.919 -2.590 9.632 1.00 40.91 111 TYR A C 1
ATOM 881 O O . TYR A 1 111 ? 9.575 -2.749 8.604 1.00 40.91 111 TYR A O 1
ATOM 889 N N . GLY A 1 112 ? 8.734 -1.392 10.201 1.00 48.47 112 GLY A N 1
ATOM 890 C CA . GLY A 1 112 ? 9.142 -0.108 9.612 1.00 48.47 112 GLY A CA 1
ATOM 891 C C . GLY A 1 112 ? 8.038 0.954 9.436 1.00 48.47 112 GLY A C 1
ATOM 892 O O . GLY A 1 112 ? 8.328 2.006 8.870 1.00 48.47 112 GLY A O 1
ATOM 893 N N . LEU A 1 113 ? 6.798 0.723 9.891 1.00 53.62 113 LEU A N 1
ATOM 894 C CA . LEU A 1 113 ? 5.762 1.771 10.040 1.00 53.62 113 LEU A CA 1
ATOM 895 C C . LEU A 1 113 ? 5.628 2.301 11.480 1.00 53.62 113 LEU A C 1
ATOM 897 O O . LEU A 1 113 ? 4.913 3.272 11.702 1.00 53.62 113 LEU A O 1
ATOM 901 N N . THR A 1 114 ? 6.321 1.693 12.446 1.00 49.59 114 THR A N 1
ATOM 902 C CA . THR A 1 114 ? 6.124 1.872 13.895 1.00 49.59 114 THR A CA 1
ATOM 903 C C . THR A 1 114 ? 6.282 3.307 14.406 1.00 49.59 114 THR A C 1
ATOM 905 O O . THR A 1 114 ? 5.653 3.662 15.395 1.00 49.59 114 THR A O 1
ATOM 908 N N . GLU A 1 115 ? 7.095 4.133 13.742 1.00 52.88 115 GLU A N 1
ATOM 909 C CA . GLU A 1 115 ? 7.298 5.552 14.086 1.00 52.88 115 GLU A CA 1
ATOM 910 C C . GLU A 1 115 ? 6.220 6.480 13.498 1.00 52.88 115 GLU A C 1
ATOM 912 O O . GLU A 1 115 ? 6.193 7.669 13.796 1.00 52.88 115 GLU A O 1
ATOM 917 N N . SER A 1 116 ? 5.354 5.962 12.622 1.00 48.44 116 SER A N 1
ATOM 918 C CA . SER A 1 116 ? 4.503 6.773 11.744 1.00 48.44 116 SER A CA 1
ATOM 919 C C . SER A 1 116 ? 3.016 6.417 11.848 1.00 48.44 116 SER A C 1
ATOM 921 O O . SER A 1 116 ? 2.186 7.317 11.932 1.00 48.44 116 SER A O 1
ATOM 923 N N . VAL A 1 117 ? 2.662 5.123 11.862 1.00 49.81 117 VAL A N 1
ATOM 924 C CA . VAL A 1 117 ? 1.277 4.612 11.947 1.00 49.81 117 VAL A CA 1
ATOM 925 C C . VAL A 1 117 ? 1.242 3.268 12.697 1.00 49.81 117 VAL A C 1
ATOM 927 O O . VAL A 1 117 ? 2.078 2.393 12.465 1.00 49.81 117 VAL A O 1
ATOM 930 N N . ARG A 1 118 ? 0.232 3.070 13.562 1.00 53.25 118 ARG A N 1
ATOM 931 C CA . ARG A 1 118 ? -0.101 1.759 14.165 1.00 53.25 118 ARG A CA 1
ATOM 932 C C . ARG A 1 118 ? -0.618 0.815 13.062 1.00 53.25 118 ARG A C 1
ATOM 934 O O . ARG A 1 118 ? -1.511 1.198 12.314 1.00 53.25 118 ARG A O 1
ATOM 941 N N . ALA A 1 119 ? -0.036 -0.377 12.909 1.00 44.78 119 ALA A N 1
ATOM 942 C CA . ALA A 1 119 ? -0.349 -1.332 11.825 1.00 44.78 119 ALA A CA 1
ATOM 943 C C . ALA A 1 119 ? -0.260 -2.798 12.330 1.00 44.78 119 ALA A C 1
ATOM 945 O O . ALA A 1 119 ? -0.149 -2.985 13.535 1.00 44.78 119 ALA A O 1
ATOM 946 N N . ILE A 1 120 ? -0.275 -3.862 11.490 1.00 54.78 120 ILE A N 1
ATOM 947 C CA . ILE A 1 120 ? -0.298 -5.286 11.959 1.00 54.78 120 ILE A CA 1
ATOM 948 C C . ILE A 1 120 ? 0.807 -6.209 11.340 1.00 54.78 120 ILE A C 1
ATOM 950 O O . ILE A 1 120 ? 0.847 -6.403 10.131 1.00 54.78 120 ILE A O 1
ATOM 954 N N . HIS A 1 121 ? 1.693 -6.791 12.191 1.00 48.12 121 HIS A N 1
ATOM 955 C CA . HIS A 1 121 ? 2.934 -7.554 11.886 1.00 48.12 121 HIS A CA 1
ATOM 956 C C . HIS A 1 121 ? 2.683 -9.068 11.877 1.00 48.12 121 HIS A C 1
ATOM 958 O O . HIS A 1 121 ? 2.368 -9.648 12.926 1.00 48.12 121 HIS A O 1
ATOM 964 N N . PRO A 1 122 ? 2.967 -9.758 10.763 1.00 40.69 122 PRO A N 1
ATOM 965 C CA . PRO A 1 122 ? 3.172 -11.198 10.770 1.00 40.69 122 PRO A CA 1
ATOM 966 C C . PRO A 1 122 ? 4.463 -11.535 11.532 1.00 40.69 122 PRO A C 1
ATOM 968 O O . PRO A 1 122 ? 5.554 -11.159 11.101 1.00 40.69 122 PRO A O 1
ATOM 971 N N . LYS A 1 123 ? 4.375 -12.288 12.640 1.00 42.25 123 LYS A N 1
ATOM 972 C CA . LYS A 1 123 ? 5.574 -12.892 13.247 1.00 42.25 123 LYS A CA 1
ATOM 973 C C . LYS A 1 123 ? 6.215 -13.827 12.216 1.00 42.25 123 LYS A C 1
ATOM 975 O O . LYS A 1 123 ? 5.573 -14.761 11.734 1.00 42.25 123 LYS A O 1
ATOM 980 N N . LYS A 1 124 ? 7.480 -13.573 11.876 1.00 40.75 124 LYS A N 1
ATOM 981 C CA . LYS A 1 124 ? 8.263 -14.400 10.947 1.00 40.75 124 LYS A CA 1
ATOM 982 C C . LYS A 1 124 ? 8.320 -15.835 11.491 1.00 40.75 124 LYS A C 1
ATOM 984 O O . LYS A 1 124 ? 8.655 -16.020 12.660 1.00 40.75 124 LYS A O 1
ATOM 989 N N . ARG A 1 125 ? 8.002 -16.848 10.673 1.00 45.69 125 ARG A N 1
ATOM 990 C CA . ARG A 1 125 ? 8.243 -18.248 11.072 1.00 45.69 125 ARG A CA 1
ATOM 991 C C . ARG A 1 125 ? 9.758 -18.434 11.267 1.00 45.69 125 ARG A C 1
ATOM 993 O O . ARG A 1 125 ? 10.508 -17.986 10.395 1.00 45.69 125 ARG A O 1
ATOM 1000 N N . PRO A 1 126 ? 10.223 -19.056 12.365 1.00 42.41 126 PRO A N 1
ATOM 1001 C CA . PRO A 1 126 ? 11.636 -19.380 12.517 1.00 42.41 126 PRO A CA 1
ATOM 1002 C C . PRO A 1 126 ? 12.060 -20.383 11.437 1.00 42.41 126 PRO A C 1
ATOM 1004 O O . PRO A 1 126 ? 11.310 -21.306 11.108 1.00 42.41 126 PRO A O 1
ATOM 1007 N N . LEU A 1 127 ? 13.271 -20.215 10.897 1.00 42.41 127 LEU A N 1
ATOM 1008 C CA . LEU A 1 127 ? 13.898 -21.247 10.071 1.00 42.41 127 LEU A CA 1
ATOM 1009 C C . LEU A 1 127 ? 14.029 -22.523 10.924 1.00 42.41 127 LEU A C 1
ATOM 1011 O O . LEU A 1 127 ? 14.537 -22.458 12.038 1.00 42.41 127 LEU A O 1
ATOM 1015 N N . PHE A 1 128 ? 13.550 -23.656 10.403 1.00 48.84 128 PHE A N 1
ATOM 1016 C CA . PHE A 1 128 ? 13.598 -24.987 11.038 1.00 48.84 128 PHE A CA 1
ATOM 1017 C C . PHE A 1 128 ? 12.774 -25.198 12.330 1.00 48.84 128 PHE A C 1
ATOM 1019 O O . PHE A 1 128 ? 12.951 -26.205 13.011 1.00 48.84 128 PHE A O 1
ATOM 1026 N N . GLY A 1 129 ? 11.814 -24.324 12.656 1.00 39.34 129 GLY A N 1
ATOM 1027 C CA . GLY A 1 129 ? 10.879 -24.579 13.763 1.00 39.34 129 GLY A CA 1
ATOM 1028 C C . GLY A 1 129 ? 9.756 -25.556 13.390 1.00 39.34 129 GLY A C 1
ATOM 1029 O O . GLY A 1 129 ? 8.838 -25.183 12.659 1.00 39.34 129 GLY A O 1
ATOM 1030 N N . ALA A 1 130 ? 9.790 -26.781 13.925 1.00 38.25 130 ALA A N 1
ATOM 1031 C CA . ALA A 1 130 ? 8.696 -27.746 13.791 1.00 38.25 130 ALA A CA 1
ATOM 1032 C C . ALA A 1 130 ? 7.396 -27.222 14.436 1.00 38.25 130 ALA A C 1
ATOM 1034 O O . ALA A 1 130 ? 7.408 -26.686 15.547 1.00 38.25 130 ALA A O 1
ATOM 1035 N N . ILE A 1 131 ? 6.260 -27.395 13.753 1.00 42.53 131 ILE A N 1
ATOM 1036 C CA . ILE A 1 131 ? 4.958 -26.940 14.253 1.00 42.53 131 ILE A CA 1
ATOM 1037 C C . ILE A 1 131 ? 4.437 -27.955 15.277 1.00 42.53 131 ILE A C 1
ATOM 1039 O O . ILE A 1 131 ? 3.898 -28.995 14.906 1.00 42.53 131 ILE A O 1
ATOM 1043 N N . LYS A 1 132 ? 4.561 -27.644 16.572 1.00 28.08 132 LYS A N 1
ATOM 1044 C CA . LYS A 1 132 ? 3.837 -28.376 17.618 1.00 28.08 132 LYS A CA 1
ATOM 1045 C C . LYS A 1 132 ? 2.365 -27.961 17.606 1.00 28.08 132 LYS A C 1
ATOM 1047 O O . LYS A 1 132 ? 1.990 -26.980 18.241 1.00 28.08 132 LYS A O 1
ATOM 1052 N N . TYR A 1 133 ? 1.535 -28.723 16.898 1.00 30.66 133 TYR A N 1
ATOM 1053 C CA . TYR A 1 133 ? 0.103 -28.761 17.174 1.00 30.66 133 TYR A CA 1
ATOM 1054 C C . TYR A 1 133 ? -0.127 -29.651 18.397 1.00 30.66 133 TYR A C 1
ATOM 1056 O O . TYR A 1 133 ? -0.105 -30.873 18.286 1.00 30.66 133 TYR A O 1
ATOM 1064 N N . THR A 1 134 ? -0.365 -29.053 19.559 1.00 26.53 134 THR A N 1
ATOM 1065 C CA . THR A 1 134 ? -1.082 -29.734 20.642 1.00 26.53 134 THR A CA 1
ATOM 1066 C C . THR A 1 134 ? -2.533 -29.288 20.572 1.00 26.53 134 THR A C 1
ATOM 1068 O O . THR A 1 134 ? -2.868 -28.192 21.021 1.00 26.53 134 THR A O 1
ATOM 1071 N N . MET A 1 135 ? -3.386 -30.120 19.972 1.00 27.34 135 MET A N 1
ATOM 1072 C CA . MET A 1 135 ? -4.819 -30.032 20.234 1.00 27.34 135 MET A CA 1
ATOM 1073 C C . MET A 1 135 ? -5.038 -30.329 21.717 1.00 27.34 135 MET A C 1
ATOM 1075 O O . MET A 1 135 ? -4.626 -31.379 22.200 1.00 27.34 135 MET A O 1
ATOM 1079 N N . ALA A 1 136 ? -5.704 -29.412 22.407 1.00 28.25 136 ALA A N 1
ATOM 1080 C CA . ALA A 1 136 ? -6.440 -29.714 23.621 1.00 28.25 136 ALA A CA 1
ATOM 1081 C C . ALA A 1 136 ? -7.917 -29.468 23.300 1.00 28.25 136 ALA A C 1
ATOM 1083 O O . ALA A 1 136 ? -8.457 -28.399 23.571 1.00 28.25 136 ALA A O 1
ATOM 1084 N N . PHE A 1 137 ? -8.532 -30.450 22.640 1.00 29.25 137 PHE A N 1
ATOM 1085 C CA . PHE A 1 137 ? -9.928 -30.739 22.935 1.00 29.25 137 PHE A CA 1
ATOM 1086 C C . PHE A 1 137 ? -9.934 -31.502 24.257 1.00 29.25 137 PHE A C 1
ATOM 1088 O O . PHE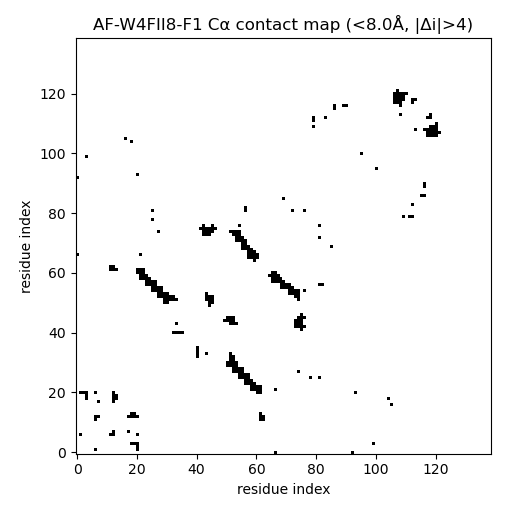 A 1 137 ? -9.115 -32.400 24.435 1.00 29.25 137 PHE A O 1
ATOM 1095 N N . ASN A 1 138 ? -10.832 -31.122 25.150 1.00 28.95 138 ASN A N 1
ATOM 1096 C CA . ASN A 1 138 ? -11.509 -32.005 26.088 1.00 28.95 138 ASN A CA 1
ATOM 1097 C C . ASN A 1 138 ? -12.881 -31.370 26.327 1.00 28.95 138 ASN A C 1
ATOM 1099 O O . ASN A 1 138 ? -12.995 -30.140 26.282 1.00 28.95 138 ASN A O 1
ATOM 1103 N N . ASP A 1 139 ? -13.881 -32.231 26.475 1.00 38.47 139 ASP A N 1
ATOM 1104 C CA . ASP A 1 139 ? -15.302 -31.889 26.591 1.00 38.47 139 ASP A CA 1
ATOM 1105 C C . ASP A 1 139 ? -15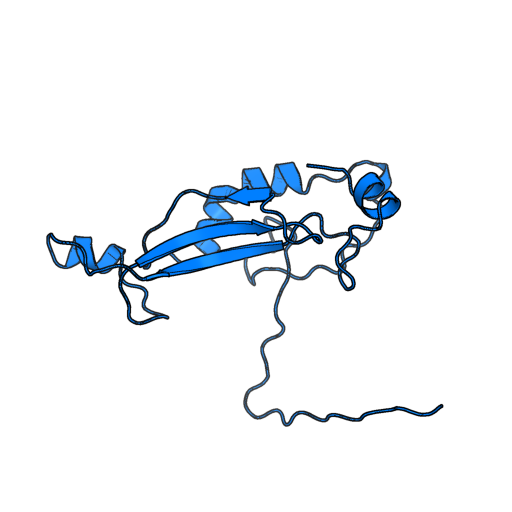.656 -31.146 27.898 1.00 38.47 139 ASP A C 1
ATOM 1107 O O . ASP A 1 139 ? -14.935 -31.334 28.909 1.00 38.47 139 ASP A O 1
#

Solvent-accessible surface area (backbone atoms only — not comparable to full-atom values): 8784 Å² total; per-residue (Å²): 134,83,54,71,65,58,30,55,76,70,66,51,40,30,94,92,42,72,82,52,80,56,51,73,50,72,48,76,44,80,46,77,77,64,79,83,53,72,72,67,33,49,46,22,32,15,85,88,77,77,40,29,23,36,29,32,40,41,27,28,34,61,84,69,45,85,73,48,70,55,72,79,40,46,26,48,62,54,64,70,57,56,54,62,76,46,42,66,61,50,54,63,72,65,59,69,53,83,87,52,62,82,60,80,76,96,63,61,9,55,98,86,33,71,94,80,44,94,34,69,51,82,80,77,79,63,88,89,64,78,83,82,82,75,84,80,83,77,136

Mean predicted aligned error: 11.2 Å